Protein AF-A0A2T2W128-F1 (afdb_monomer)

Structure (mmCIF, N/CA/C/O backbone):
data_AF-A0A2T2W128-F1
#
_entry.id   AF-A0A2T2W128-F1
#
loop_
_atom_site.group_PDB
_atom_site.id
_atom_site.type_symbol
_atom_site.label_atom_id
_atom_site.label_alt_id
_atom_site.label_comp_id
_atom_site.label_asym_id
_atom_site.label_entity_id
_atom_site.label_seq_id
_atom_site.pdbx_PDB_ins_code
_atom_site.Cartn_x
_atom_site.Cartn_y
_atom_site.Cartn_z
_atom_site.occupancy
_atom_site.B_iso_or_equiv
_atom_site.auth_seq_id
_atom_site.auth_comp_id
_atom_site.auth_asym_id
_atom_site.auth_atom_id
_atom_site.pdbx_PDB_model_num
ATOM 1 N N . MET A 1 1 ? 18.006 -15.501 -19.217 1.00 51.06 1 MET A N 1
ATOM 2 C CA . MET A 1 1 ? 17.695 -15.258 -17.795 1.00 51.06 1 MET A CA 1
ATOM 3 C C . MET A 1 1 ? 18.508 -14.053 -17.386 1.00 51.06 1 MET A C 1
ATOM 5 O O . MET A 1 1 ? 19.712 -14.116 -17.617 1.00 51.06 1 MET A O 1
ATOM 9 N N . PRO A 1 2 ? 17.885 -12.962 -16.915 1.00 58.72 2 PRO A N 1
ATOM 10 C CA . PRO A 1 2 ? 18.629 -11.776 -16.521 1.00 58.72 2 PRO A CA 1
ATOM 11 C C . PRO A 1 2 ? 19.570 -12.113 -15.367 1.00 58.72 2 PRO A C 1
ATOM 13 O O . PRO A 1 2 ? 19.265 -12.964 -14.526 1.00 58.72 2 PRO A O 1
ATOM 16 N N . THR A 1 3 ? 20.721 -11.467 -15.372 1.00 73.19 3 THR A N 1
ATOM 17 C CA . THR A 1 3 ? 21.753 -11.551 -14.342 1.00 73.19 3 THR A CA 1
ATOM 18 C C . THR A 1 3 ? 21.245 -10.941 -13.026 1.00 73.19 3 THR A C 1
ATOM 20 O O . THR A 1 3 ? 20.420 -10.028 -13.045 1.00 73.19 3 THR A O 1
ATOM 23 N N . SER A 1 4 ? 21.703 -11.427 -11.865 1.00 66.50 4 SER A N 1
ATOM 24 C CA . SER A 1 4 ? 21.279 -10.887 -10.558 1.00 66.50 4 SER A CA 1
ATOM 25 C C . SER A 1 4 ? 21.508 -9.374 -10.434 1.00 66.50 4 SER A C 1
ATOM 27 O O . SER A 1 4 ? 20.706 -8.687 -9.804 1.00 66.50 4 SER A O 1
ATOM 29 N N . ASP A 1 5 ? 22.545 -8.845 -11.089 1.00 68.69 5 ASP A N 1
ATOM 30 C CA . ASP A 1 5 ? 22.841 -7.408 -11.115 1.00 68.69 5 ASP A CA 1
ATOM 31 C C . ASP A 1 5 ? 21.834 -6.619 -11.972 1.00 68.69 5 ASP A C 1
ATOM 33 O O . ASP A 1 5 ? 21.494 -5.481 -11.646 1.00 68.69 5 ASP A O 1
ATOM 37 N N . GLU A 1 6 ? 21.289 -7.231 -13.029 1.00 69.75 6 GLU A N 1
ATOM 38 C CA . GLU A 1 6 ? 20.248 -6.630 -13.877 1.00 69.75 6 GLU A CA 1
ATOM 39 C C . GLU A 1 6 ? 18.905 -6.553 -13.139 1.00 69.75 6 GLU A C 1
ATOM 41 O O . GLU A 1 6 ? 18.190 -5.554 -13.250 1.00 69.75 6 GLU A O 1
ATOM 46 N N . TRP A 1 7 ? 18.585 -7.566 -12.326 1.00 72.06 7 TRP A N 1
ATOM 47 C CA . TRP A 1 7 ? 17.417 -7.542 -11.439 1.00 72.06 7 TRP A CA 1
ATOM 48 C C . TRP A 1 7 ? 17.544 -6.473 -10.355 1.00 72.06 7 TRP A C 1
ATOM 50 O O . TRP A 1 7 ? 16.587 -5.744 -10.107 1.00 72.06 7 TRP A O 1
ATOM 60 N N . LEU A 1 8 ? 18.725 -6.339 -9.745 1.00 70.62 8 LEU A N 1
ATOM 61 C CA . LEU A 1 8 ? 19.002 -5.314 -8.736 1.00 70.62 8 LEU A CA 1
A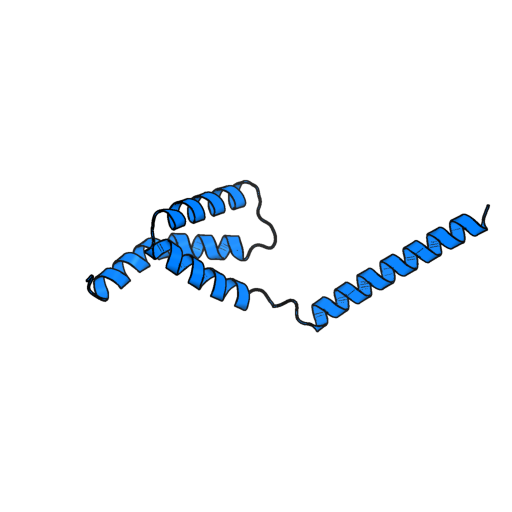TOM 62 C C . LEU A 1 8 ? 18.899 -3.901 -9.318 1.00 70.62 8 LEU A C 1
ATOM 64 O O . LEU A 1 8 ? 18.236 -3.049 -8.730 1.00 70.62 8 LEU A O 1
ATOM 68 N N . GLY A 1 9 ? 19.489 -3.660 -10.492 1.00 76.44 9 GLY A N 1
ATOM 69 C CA . GLY A 1 9 ? 19.368 -2.379 -11.191 1.00 76.44 9 GLY A CA 1
ATOM 70 C C . GLY A 1 9 ? 17.917 -2.037 -11.540 1.00 76.44 9 GLY A C 1
ATOM 71 O O . GL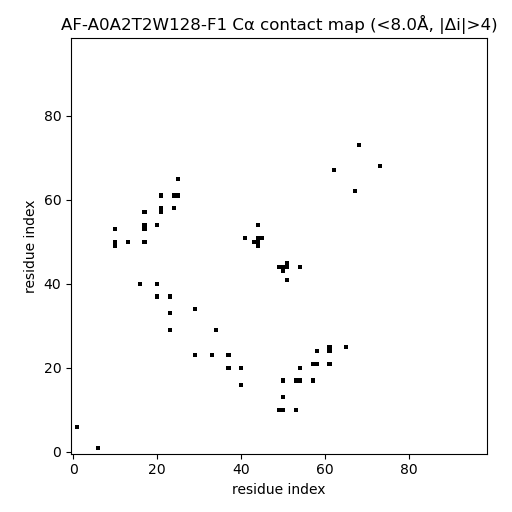Y A 1 9 ? 17.472 -0.912 -11.311 1.00 76.44 9 GLY A O 1
ATOM 72 N N . SER A 1 10 ? 17.157 -3.027 -12.012 1.00 78.00 10 SER A N 1
ATOM 73 C CA . SER A 1 10 ? 15.739 -2.861 -12.354 1.00 78.00 10 SER A CA 1
ATOM 74 C C . SER A 1 10 ? 14.868 -2.624 -11.115 1.00 78.00 10 SER A C 1
ATOM 76 O O . SER A 1 10 ? 13.996 -1.763 -11.131 1.00 78.00 10 SER A O 1
ATOM 78 N N . ALA A 1 11 ? 15.130 -3.315 -10.003 1.00 78.31 11 ALA A N 1
ATOM 79 C CA . ALA A 1 11 ? 14.411 -3.105 -8.747 1.00 78.31 11 ALA A CA 1
ATOM 80 C C . ALA A 1 11 ? 14.703 -1.722 -8.141 1.00 78.31 11 ALA A C 1
ATOM 82 O O . ALA A 1 11 ? 13.806 -1.061 -7.616 1.00 78.31 11 ALA A O 1
ATOM 83 N N . LEU A 1 12 ? 15.948 -1.245 -8.257 1.00 86.69 12 LEU A N 1
ATOM 84 C CA . LEU A 1 12 ? 16.331 0.095 -7.811 1.00 86.69 12 LEU A CA 1
ATOM 85 C C . LEU A 1 12 ? 15.622 1.203 -8.599 1.00 86.69 12 LEU A C 1
ATOM 87 O O . LEU A 1 12 ? 15.356 2.258 -8.020 1.00 86.69 12 LEU A O 1
ATOM 91 N N . ALA A 1 13 ? 15.266 0.967 -9.865 1.00 90.94 13 ALA A N 1
ATOM 92 C CA . ALA A 1 13 ? 14.494 1.920 -10.663 1.00 90.94 13 ALA A CA 1
ATOM 93 C C . ALA A 1 13 ? 13.093 2.175 -10.076 1.00 90.94 13 ALA A C 1
ATOM 95 O O . ALA A 1 13 ? 12.606 3.302 -10.120 1.00 90.94 13 ALA A O 1
ATOM 96 N N . TYR A 1 14 ? 12.481 1.167 -9.446 1.00 94.06 14 TYR A N 1
ATOM 97 C CA . TYR A 1 14 ? 11.165 1.287 -8.807 1.00 94.06 14 TYR A CA 1
ATOM 98 C C . TYR A 1 14 ? 11.212 1.768 -7.357 1.00 94.06 14 TYR A C 1
ATOM 100 O O . TYR A 1 14 ? 10.165 1.954 -6.737 1.00 94.06 14 TYR A O 1
ATOM 108 N N . ARG A 1 15 ? 12.404 1.996 -6.791 1.00 93.06 15 ARG A N 1
ATOM 109 C CA . ARG A 1 15 ? 12.566 2.333 -5.370 1.00 93.06 15 ARG A CA 1
ATOM 110 C C . ARG A 1 15 ? 11.715 3.530 -4.942 1.00 93.06 15 ARG A C 1
ATOM 112 O O . ARG A 1 15 ? 11.130 3.493 -3.863 1.00 93.06 15 ARG A O 1
ATOM 119 N N . SER A 1 16 ? 11.656 4.587 -5.754 1.00 94.31 16 SER A N 1
ATOM 120 C CA . SER A 1 16 ? 10.845 5.772 -5.445 1.00 94.31 16 SER A CA 1
ATOM 121 C C . SER A 1 16 ? 9.353 5.454 -5.445 1.00 94.31 16 SER A C 1
ATOM 123 O O . SER A 1 16 ? 8.661 5.842 -4.511 1.00 94.31 16 SER A O 1
ATOM 125 N N . THR A 1 17 ? 8.883 4.707 -6.445 1.00 96.19 17 THR A N 1
ATOM 126 C CA . THR A 1 17 ? 7.477 4.315 -6.601 1.00 96.19 17 THR A CA 1
ATOM 127 C C . THR A 1 17 ? 7.016 3.424 -5.451 1.00 96.19 17 THR A C 1
ATOM 129 O O . THR A 1 17 ? 5.978 3.678 -4.849 1.00 96.19 17 THR A O 1
ATOM 132 N N . VAL A 1 18 ? 7.820 2.424 -5.084 1.00 95.31 18 VAL A N 1
ATOM 133 C CA . VAL A 1 18 ? 7.522 1.523 -3.960 1.00 95.31 18 VAL A CA 1
ATOM 134 C C . VAL A 1 18 ? 7.523 2.289 -2.635 1.00 95.31 18 VAL A C 1
ATOM 136 O O . VAL A 1 18 ? 6.657 2.081 -1.792 1.00 95.31 18 VAL A O 1
ATOM 139 N N . TYR A 1 19 ? 8.459 3.223 -2.446 1.00 94.62 19 TYR A N 1
ATOM 140 C CA . TYR A 1 19 ? 8.490 4.050 -1.240 1.00 94.62 19 TYR A CA 1
ATOM 141 C C . TYR A 1 19 ? 7.272 4.979 -1.137 1.00 94.62 19 TYR A C 1
ATOM 143 O O . TYR A 1 19 ? 6.698 5.124 -0.058 1.00 94.62 19 TYR A O 1
ATOM 151 N N . GLU A 1 20 ? 6.861 5.586 -2.250 1.00 96.19 20 GLU A N 1
ATOM 152 C CA . GLU A 1 20 ? 5.651 6.407 -2.331 1.00 96.19 20 GLU A CA 1
ATOM 153 C C . GLU A 1 20 ? 4.395 5.581 -2.025 1.00 96.19 20 GLU A C 1
ATOM 155 O O . GLU A 1 20 ? 3.583 5.990 -1.194 1.00 96.19 20 GLU A O 1
ATOM 160 N N . TYR A 1 21 ? 4.285 4.383 -2.605 1.00 96.69 21 TYR A N 1
ATOM 161 C CA . TYR A 1 21 ? 3.215 3.438 -2.298 1.00 96.69 21 TYR A CA 1
ATOM 162 C C . TYR A 1 21 ? 3.135 3.131 -0.800 1.00 96.69 21 TYR A C 1
ATOM 164 O O . TYR A 1 21 ? 2.078 3.304 -0.198 1.00 96.69 21 TYR A O 1
ATOM 172 N N . CYS A 1 22 ? 4.258 2.768 -0.168 1.00 93.06 22 CYS A N 1
ATOM 173 C CA . CYS A 1 22 ? 4.308 2.505 1.271 1.00 93.06 22 CYS A CA 1
ATOM 174 C C . CYS A 1 22 ? 3.818 3.701 2.098 1.00 93.06 22 CYS A C 1
ATOM 176 O O . CYS A 1 22 ? 3.086 3.523 3.070 1.00 93.06 22 CYS A O 1
ATOM 178 N N . GLN A 1 23 ? 4.209 4.927 1.732 1.00 92.88 23 GLN A N 1
ATOM 179 C CA . GLN A 1 23 ? 3.749 6.124 2.440 1.00 92.88 23 GLN A CA 1
ATOM 180 C C . GLN A 1 23 ? 2.242 6.315 2.328 1.00 92.88 23 GLN A C 1
ATOM 182 O O . GLN A 1 23 ? 1.615 6.704 3.309 1.00 92.88 23 GLN A O 1
ATOM 187 N N . LEU A 1 24 ? 1.671 6.069 1.149 1.00 94.88 24 LEU A N 1
ATOM 188 C CA . LEU A 1 24 ? 0.231 6.147 0.931 1.00 94.88 24 LEU A CA 1
ATOM 189 C C . LEU A 1 24 ? -0.493 5.036 1.707 1.00 94.88 24 LEU A C 1
ATOM 191 O O . LEU A 1 24 ? -1.453 5.326 2.412 1.00 94.88 24 LEU A O 1
ATOM 195 N N . ALA A 1 25 ? 0.012 3.801 1.671 1.00 92.06 25 ALA A N 1
ATOM 196 C CA . ALA A 1 25 ? -0.597 2.639 2.324 1.00 92.06 25 ALA A CA 1
ATOM 197 C C . ALA A 1 25 ? -0.560 2.714 3.863 1.00 92.06 25 ALA A C 1
ATOM 199 O O . ALA A 1 25 ? -1.409 2.150 4.552 1.00 92.06 25 ALA A O 1
ATOM 200 N N . LEU A 1 26 ? 0.407 3.445 4.424 1.00 89.12 26 LEU A N 1
ATOM 201 C CA . LEU A 1 26 ? 0.497 3.699 5.863 1.00 89.12 26 LEU A CA 1
ATOM 202 C C . LEU A 1 26 ? -0.405 4.847 6.344 1.00 89.12 26 LEU A C 1
ATOM 204 O O . LEU A 1 26 ? -0.539 5.038 7.555 1.00 89.12 26 LEU A O 1
ATOM 208 N N . ARG A 1 27 ? -1.026 5.626 5.446 1.00 87.94 27 ARG A N 1
ATOM 209 C CA . ARG A 1 27 ? -1.949 6.692 5.859 1.00 87.94 27 ARG A CA 1
ATOM 210 C C . ARG A 1 27 ? -3.266 6.082 6.362 1.00 87.94 27 ARG A C 1
ATOM 212 O O . ARG A 1 27 ? -3.847 5.255 5.669 1.00 87.94 27 ARG A O 1
ATOM 219 N N . PRO A 1 28 ? -3.805 6.538 7.511 1.00 84.31 28 PRO A N 1
ATOM 220 C CA . PRO A 1 28 ? -5.102 6.071 8.018 1.00 84.31 28 PRO A CA 1
ATOM 221 C C . PRO A 1 28 ? -6.280 6.354 7.075 1.00 84.31 28 PRO A C 1
ATOM 223 O O . PRO A 1 28 ? -7.296 5.668 7.110 1.00 84.31 28 PRO A O 1
ATOM 226 N N . SER A 1 29 ? -6.152 7.402 6.263 1.00 86.62 29 SER A N 1
ATOM 227 C CA . SER A 1 29 ? -7.119 7.807 5.250 1.00 86.62 29 SER A CA 1
ATOM 228 C C . SER A 1 29 ? -6.378 8.468 4.096 1.00 86.62 29 SER A C 1
ATOM 230 O O . SER A 1 29 ? -5.427 9.222 4.325 1.00 86.62 29 SER A O 1
ATOM 232 N N . LEU A 1 30 ? -6.843 8.235 2.874 1.00 91.25 30 LEU A N 1
ATOM 233 C CA . LEU A 1 30 ? -6.363 8.934 1.688 1.00 91.25 30 LEU A CA 1
ATOM 234 C C . LEU A 1 30 ? -7.327 10.061 1.321 1.00 91.25 30 LEU A C 1
ATOM 236 O O . LEU A 1 30 ? -8.545 9.894 1.368 1.00 91.25 30 LEU A O 1
ATOM 240 N N . ASP A 1 31 ? -6.764 11.214 0.973 1.00 93.50 31 ASP A N 1
ATOM 241 C CA . ASP A 1 31 ? -7.482 12.251 0.245 1.00 93.50 31 ASP A CA 1
ATOM 242 C C . ASP A 1 31 ? -7.599 11.861 -1.237 1.00 93.50 31 ASP A C 1
ATOM 244 O O . ASP A 1 31 ? -7.007 10.880 -1.689 1.00 93.50 31 ASP A O 1
ATOM 248 N N . GLN A 1 32 ? -8.377 12.628 -2.003 1.00 95.44 32 GLN A N 1
ATOM 249 C CA . GLN A 1 32 ? -8.632 12.324 -3.413 1.00 95.44 32 GLN A CA 1
ATOM 250 C C . GLN A 1 32 ? -7.331 12.191 -4.220 1.00 95.44 32 GLN A C 1
ATOM 252 O O . GLN A 1 32 ? -7.162 11.228 -4.960 1.00 95.44 32 GLN A O 1
ATOM 257 N N . VAL A 1 33 ? -6.389 13.115 -4.016 1.00 96.44 33 VAL A N 1
ATOM 258 C CA . VAL A 1 33 ? -5.094 13.117 -4.710 1.00 96.44 33 VAL A CA 1
ATOM 259 C C . VAL A 1 33 ? -4.264 11.889 -4.327 1.00 96.44 33 VAL A C 1
ATOM 261 O O . VAL A 1 33 ? -3.679 11.245 -5.194 1.00 96.44 33 VAL A O 1
ATOM 264 N N . GLY A 1 34 ? -4.225 11.524 -3.042 1.00 96.56 34 GLY A N 1
ATOM 265 C CA . GLY A 1 34 ? -3.528 10.325 -2.585 1.00 96.56 34 GLY A CA 1
ATOM 266 C C . GLY A 1 34 ? -4.142 9.031 -3.123 1.00 96.56 34 GLY A C 1
ATOM 267 O O . GLY A 1 34 ? -3.406 8.112 -3.476 1.00 96.56 34 GLY A O 1
ATOM 268 N N . ALA A 1 35 ? -5.472 8.965 -3.219 1.00 96.12 35 ALA A N 1
ATOM 269 C CA . ALA A 1 35 ? -6.181 7.816 -3.776 1.00 96.12 35 ALA A CA 1
ATOM 270 C C . ALA A 1 35 ? -5.938 7.667 -5.286 1.00 96.12 35 ALA A C 1
ATOM 272 O O . ALA A 1 35 ? -5.643 6.566 -5.750 1.00 96.12 35 ALA A O 1
ATOM 273 N N . GLU A 1 36 ? -5.996 8.768 -6.041 1.00 97.94 36 GLU A N 1
ATOM 274 C CA . GLU A 1 36 ? -5.664 8.792 -7.471 1.00 97.94 36 GLU A CA 1
ATOM 275 C C . GLU A 1 36 ? -4.223 8.340 -7.703 1.00 97.94 36 GLU A C 1
ATOM 277 O O . GLU A 1 36 ? -3.978 7.431 -8.496 1.00 97.94 36 GLU A O 1
ATOM 282 N N . ARG A 1 37 ? -3.277 8.893 -6.934 1.00 97.50 37 ARG A N 1
ATOM 283 C CA . ARG A 1 37 ? -1.862 8.540 -7.049 1.00 97.50 37 ARG A CA 1
ATOM 284 C C . ARG A 1 37 ? -1.594 7.070 -6.735 1.00 97.50 37 ARG A C 1
ATOM 286 O O . ARG A 1 37 ? -0.829 6.417 -7.440 1.00 97.50 37 ARG A O 1
ATOM 293 N N . MET A 1 38 ? -2.233 6.527 -5.700 1.00 96.88 38 MET A N 1
ATOM 294 C CA . MET A 1 38 ? -2.157 5.096 -5.402 1.00 96.88 38 MET A CA 1
ATOM 295 C C . MET A 1 38 ? -2.731 4.255 -6.550 1.00 96.88 38 MET A C 1
ATOM 297 O O . MET A 1 38 ? -2.133 3.246 -6.920 1.00 96.88 38 MET A O 1
ATOM 301 N N . GLY A 1 39 ? -3.840 4.692 -7.153 1.00 97.00 39 GLY A N 1
ATOM 302 C CA . GLY A 1 39 ? -4.430 4.051 -8.328 1.00 97.00 39 GLY A CA 1
ATOM 303 C C . GLY A 1 39 ? -3.480 4.002 -9.527 1.00 97.00 39 GLY A C 1
ATOM 304 O O . GLY A 1 39 ? -3.338 2.947 -10.142 1.00 97.00 39 GLY A O 1
ATOM 305 N N . GLU A 1 40 ? -2.776 5.098 -9.821 1.00 97.81 40 GLU A N 1
ATOM 306 C CA . GLU A 1 40 ? -1.764 5.149 -10.887 1.00 97.81 40 GLU A CA 1
ATOM 307 C C . GLU A 1 40 ? -0.633 4.138 -10.657 1.00 97.81 40 GLU A C 1
ATOM 309 O O . GLU A 1 40 ? -0.247 3.417 -11.578 1.00 97.81 40 GLU A O 1
ATOM 314 N N . ILE A 1 41 ? -0.123 4.056 -9.423 1.00 97.50 41 ILE A N 1
ATOM 315 C CA . ILE A 1 41 ? 0.949 3.118 -9.063 1.00 97.50 41 ILE A CA 1
ATOM 316 C C . ILE A 1 41 ? 0.485 1.669 -9.259 1.00 97.50 41 ILE A C 1
ATOM 318 O O . ILE A 1 41 ? 1.207 0.866 -9.852 1.00 97.50 41 ILE A O 1
ATOM 322 N N . LEU A 1 42 ? -0.726 1.334 -8.806 1.00 96.75 42 LEU A N 1
ATOM 323 C CA . LEU A 1 42 ? -1.291 -0.009 -8.958 1.00 96.75 42 LEU A CA 1
ATOM 324 C C . LEU A 1 42 ? -1.571 -0.355 -10.427 1.00 96.75 42 LEU A C 1
ATOM 326 O O . LEU A 1 42 ? -1.337 -1.484 -10.857 1.00 96.75 42 LEU A O 1
ATOM 330 N N . GLN A 1 43 ? -2.021 0.616 -11.223 1.00 97.62 43 GLN A N 1
ATOM 331 C CA . GLN A 1 43 ? -2.211 0.428 -12.659 1.00 97.62 43 GLN A CA 1
ATOM 332 C C . GLN A 1 43 ? -0.878 0.167 -13.372 1.00 97.62 43 GLN A C 1
ATOM 334 O O . GLN A 1 43 ? -0.817 -0.686 -14.258 1.00 97.62 43 GLN A O 1
ATOM 339 N N . GLN A 1 44 ? 0.189 0.864 -12.975 1.00 96.12 44 GLN A N 1
ATOM 340 C CA . GLN A 1 44 ? 1.532 0.608 -13.487 1.00 96.12 44 GLN A CA 1
ATOM 341 C C . GLN A 1 44 ? 2.015 -0.796 -13.095 1.00 96.12 44 GLN A C 1
ATOM 343 O O . GLN A 1 44 ? 2.497 -1.543 -13.946 1.00 96.12 44 GLN A O 1
ATOM 348 N N . ALA A 1 45 ? 1.830 -1.186 -11.831 1.00 95.44 45 ALA A N 1
ATOM 349 C CA . ALA A 1 45 ? 2.200 -2.507 -11.331 1.00 95.44 45 ALA A CA 1
ATOM 350 C C . ALA A 1 45 ? 1.514 -3.640 -12.114 1.00 95.44 45 ALA A C 1
ATOM 352 O O . ALA A 1 45 ? 2.164 -4.619 -12.470 1.00 95.44 45 ALA A O 1
ATOM 353 N N . ALA A 1 46 ? 0.243 -3.471 -12.492 1.0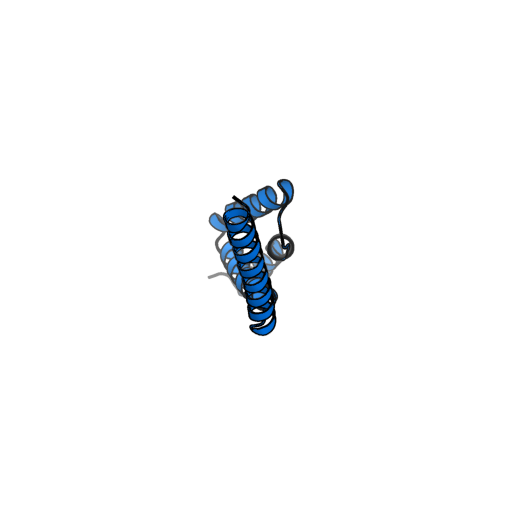0 93.62 46 ALA A N 1
ATOM 354 C CA . ALA A 1 46 ? -0.486 -4.453 -13.296 1.00 93.62 46 ALA A CA 1
ATOM 355 C C . ALA A 1 46 ? 0.141 -4.711 -14.683 1.00 93.62 46 ALA A C 1
ATOM 357 O O . ALA A 1 46 ? -0.018 -5.798 -15.240 1.00 93.62 46 ALA A O 1
ATOM 358 N N . ALA A 1 47 ? 0.847 -3.727 -15.249 1.00 94.44 47 ALA A N 1
ATOM 359 C CA . ALA A 1 47 ? 1.543 -3.853 -16.529 1.00 94.44 47 ALA A CA 1
ATOM 360 C C . ALA A 1 47 ? 3.010 -4.304 -16.383 1.00 94.44 47 ALA A C 1
ATOM 362 O O . ALA A 1 47 ? 3.611 -4.759 -17.358 1.00 94.44 47 ALA A O 1
ATOM 363 N N . GLU A 1 48 ? 3.591 -4.188 -15.186 1.00 94.31 48 GLU A N 1
ATOM 364 C CA . GLU A 1 48 ? 5.024 -4.343 -14.935 1.00 94.31 48 GLU A CA 1
ATOM 365 C C . GLU A 1 48 ? 5.288 -5.397 -13.837 1.00 94.31 48 GLU A C 1
ATOM 367 O O . GLU A 1 48 ? 5.257 -5.082 -12.645 1.00 94.31 48 GLU A O 1
ATOM 372 N N . PRO A 1 49 ? 5.613 -6.657 -14.202 1.00 92.06 49 PRO A N 1
ATOM 373 C CA . PRO A 1 49 ? 5.677 -7.774 -13.251 1.00 92.06 49 PRO A CA 1
ATOM 374 C C . PRO A 1 49 ? 6.650 -7.591 -12.079 1.00 92.06 49 PRO A C 1
ATOM 376 O O . PRO A 1 49 ? 6.370 -8.038 -10.969 1.00 92.06 49 PRO A O 1
ATOM 379 N N . LEU A 1 50 ? 7.797 -6.939 -12.309 1.00 92.56 50 LEU A N 1
ATOM 380 C CA . LEU A 1 50 ? 8.769 -6.667 -11.244 1.00 92.56 50 LEU A CA 1
ATOM 381 C C . LEU A 1 50 ? 8.227 -5.639 -10.245 1.00 92.56 50 LEU A C 1
ATOM 383 O O . LEU A 1 50 ? 8.407 -5.811 -9.044 1.00 92.56 50 LEU A O 1
ATOM 387 N N . LEU A 1 51 ? 7.544 -4.598 -10.725 1.00 93.44 51 LEU A N 1
ATOM 388 C CA . LEU A 1 51 ? 6.911 -3.621 -9.848 1.00 93.44 51 LEU A CA 1
ATOM 389 C C . LEU A 1 51 ? 5.788 -4.276 -9.037 1.00 93.44 51 LEU A C 1
ATOM 391 O O . LEU A 1 51 ? 5.734 -4.055 -7.833 1.00 93.44 51 LEU A O 1
ATOM 395 N N . ASN A 1 52 ? 4.965 -5.132 -9.653 1.00 95.25 52 ASN A N 1
ATOM 396 C CA . ASN A 1 52 ? 3.925 -5.875 -8.935 1.00 95.25 52 ASN A CA 1
ATOM 397 C C . ASN A 1 52 ? 4.495 -6.684 -7.768 1.00 95.25 52 ASN A C 1
ATOM 399 O O . ASN A 1 52 ? 4.026 -6.551 -6.645 1.00 95.25 52 ASN A O 1
ATOM 403 N N . LEU A 1 53 ? 5.560 -7.452 -8.018 1.00 94.19 53 LEU A N 1
ATOM 404 C CA . LEU A 1 53 ? 6.226 -8.232 -6.975 1.00 94.19 53 LEU A CA 1
ATOM 405 C C . LEU A 1 53 ? 6.724 -7.345 -5.822 1.00 94.19 53 LEU A C 1
ATOM 407 O O . LEU A 1 53 ? 6.583 -7.695 -4.656 1.00 94.19 53 LEU A O 1
ATOM 411 N N . LEU A 1 54 ? 7.320 -6.1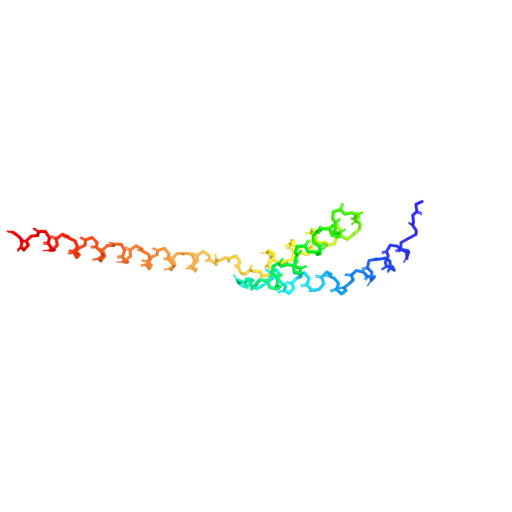92 -6.135 1.00 94.94 54 LEU A N 1
ATOM 412 C CA . LEU A 1 54 ? 7.822 -5.272 -5.111 1.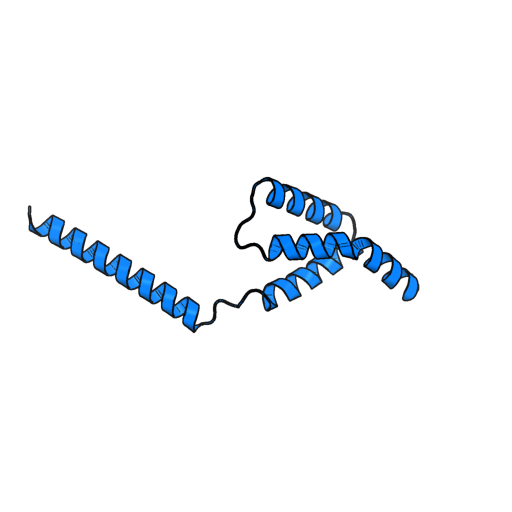00 94.94 54 LEU A CA 1
ATOM 413 C C . LEU A 1 54 ? 6.691 -4.634 -4.293 1.00 94.94 54 LEU A C 1
ATOM 415 O O . LEU A 1 54 ? 6.884 -4.373 -3.106 1.00 94.94 54 LEU A O 1
ATOM 419 N N . ILE A 1 55 ? 5.534 -4.386 -4.911 1.00 96.12 55 ILE A N 1
ATOM 420 C CA . ILE A 1 55 ? 4.332 -3.900 -4.228 1.00 96.12 55 ILE A CA 1
ATOM 421 C C . ILE A 1 55 ? 3.761 -4.985 -3.305 1.00 96.12 55 ILE A C 1
ATOM 423 O O . ILE A 1 55 ? 3.469 -4.680 -2.152 1.00 96.12 55 ILE A O 1
ATOM 427 N N . ASP A 1 56 ? 3.715 -6.248 -3.738 1.00 94.75 56 ASP A N 1
ATOM 428 C CA . ASP A 1 56 ? 3.275 -7.370 -2.892 1.00 94.75 56 ASP A CA 1
ATOM 429 C C . ASP A 1 56 ? 4.160 -7.514 -1.630 1.00 94.75 56 ASP A C 1
ATOM 431 O O . ASP A 1 56 ? 3.673 -7.688 -0.508 1.00 94.75 56 ASP A O 1
ATOM 435 N N . GLU A 1 57 ? 5.482 -7.382 -1.781 1.00 93.25 57 GLU A N 1
ATOM 436 C CA . GLU A 1 57 ? 6.421 -7.395 -0.648 1.00 93.25 57 GLU A CA 1
ATOM 437 C C . GLU A 1 57 ? 6.255 -6.167 0.263 1.00 93.25 57 GLU A C 1
ATOM 439 O O . GLU A 1 57 ? 6.348 -6.266 1.496 1.00 93.25 57 GLU A O 1
ATOM 444 N N . ALA A 1 58 ? 5.989 -5.001 -0.330 1.00 91.88 58 ALA A N 1
ATOM 445 C CA . ALA A 1 58 ? 5.683 -3.780 0.402 1.00 91.88 58 ALA A CA 1
ATOM 446 C C . ALA A 1 58 ? 4.395 -3.922 1.222 1.00 91.88 58 ALA A C 1
ATOM 448 O O . ALA A 1 58 ? 4.398 -3.547 2.394 1.00 91.88 58 ALA A O 1
ATOM 449 N N . ASP A 1 59 ? 3.342 -4.529 0.675 1.00 91.81 59 ASP A N 1
ATOM 450 C CA . ASP A 1 59 ? 2.104 -4.827 1.399 1.00 91.81 59 ASP A CA 1
ATOM 451 C C . ASP A 1 59 ? 2.361 -5.732 2.602 1.00 91.81 59 ASP A C 1
ATOM 453 O O . ASP A 1 59 ? 1.908 -5.442 3.712 1.00 91.81 59 ASP A O 1
ATOM 457 N N . GLY A 1 60 ? 3.167 -6.783 2.429 1.00 86.69 60 GLY A N 1
ATOM 458 C CA . GLY A 1 60 ? 3.579 -7.649 3.533 1.00 86.69 60 GLY A CA 1
ATOM 459 C C . GLY A 1 60 ? 4.320 -6.895 4.645 1.00 86.69 60 GLY A C 1
ATOM 460 O O . GLY A 1 60 ? 4.159 -7.201 5.830 1.00 86.69 60 GLY A O 1
ATOM 461 N N . LEU A 1 61 ? 5.126 -5.887 4.300 1.00 86.69 61 LEU A N 1
ATOM 462 C CA . LEU A 1 61 ? 5.781 -5.007 5.271 1.00 86.69 61 LEU A CA 1
ATOM 463 C C . LEU A 1 61 ? 4.797 -4.037 5.930 1.00 86.69 61 LEU A C 1
ATOM 465 O O . LEU A 1 61 ? 4.801 -3.930 7.155 1.00 86.69 61 LEU A O 1
ATOM 469 N N . VAL A 1 62 ? 3.953 -3.362 5.151 1.00 86.00 62 VAL A N 1
ATOM 470 C CA . VAL A 1 62 ? 2.949 -2.411 5.645 1.00 86.00 62 VAL A CA 1
ATOM 471 C C . VAL A 1 62 ? 1.985 -3.104 6.603 1.00 86.00 62 VAL A C 1
ATOM 473 O O . VAL A 1 62 ? 1.741 -2.576 7.682 1.00 86.00 62 VAL A O 1
ATOM 476 N N . ALA A 1 63 ? 1.524 -4.312 6.283 1.00 82.19 63 ALA A N 1
ATOM 477 C CA . ALA A 1 63 ? 0.656 -5.103 7.152 1.00 82.19 63 ALA A CA 1
ATOM 478 C C . ALA A 1 63 ? 1.319 -5.476 8.491 1.00 82.19 63 ALA A C 1
ATOM 480 O O . ALA A 1 63 ? 0.642 -5.534 9.513 1.00 82.19 63 ALA A O 1
ATOM 481 N N . ARG A 1 64 ? 2.642 -5.703 8.512 1.00 79.56 64 ARG A N 1
ATOM 482 C CA . ARG A 1 64 ? 3.409 -5.938 9.753 1.00 79.56 64 ARG A CA 1
ATOM 483 C C . ARG A 1 64 ? 3.661 -4.660 10.556 1.00 79.56 64 ARG A C 1
ATOM 485 O O . ARG A 1 64 ? 3.838 -4.735 11.769 1.00 79.56 64 ARG A O 1
ATOM 492 N N . LEU A 1 65 ? 3.775 -3.520 9.873 1.00 73.75 65 LEU A N 1
ATOM 493 C CA . LEU A 1 65 ? 4.095 -2.217 10.467 1.00 73.75 65 LEU A CA 1
ATOM 494 C C . LEU A 1 65 ? 2.861 -1.472 10.958 1.00 73.75 65 LEU A C 1
ATOM 496 O O . LEU A 1 65 ? 2.949 -0.736 11.942 1.00 73.75 65 LEU A O 1
ATOM 500 N N . GLN A 1 66 ? 1.718 -1.656 10.297 1.00 68.50 66 GLN A N 1
ATOM 501 C CA . GLN A 1 66 ? 0.453 -1.302 10.904 1.00 68.50 66 GLN A CA 1
ATOM 502 C C . GLN A 1 66 ? 0.367 -2.115 12.192 1.00 68.50 66 GLN A C 1
ATOM 504 O O . GLN A 1 66 ? 0.540 -3.336 12.149 1.00 68.50 66 GLN A O 1
ATOM 509 N N . PRO A 1 67 ? 0.163 -1.471 13.353 1.00 58.34 67 PRO A N 1
ATOM 510 C CA . PRO A 1 67 ? -0.107 -2.224 14.552 1.00 58.34 67 PRO A CA 1
ATOM 511 C C . PRO A 1 67 ? -1.337 -3.055 14.216 1.00 58.34 67 PRO A C 1
ATOM 513 O O . PRO A 1 67 ? -2.418 -2.487 14.051 1.00 58.34 67 PRO A O 1
ATOM 516 N N . CYS A 1 68 ? -1.176 -4.381 14.084 1.00 53.88 68 CYS A N 1
ATOM 517 C CA . CYS A 1 68 ? -2.267 -5.318 14.310 1.00 53.88 68 CYS A CA 1
ATOM 518 C C . CYS A 1 68 ? -2.955 -4.735 15.527 1.00 53.88 68 CYS A C 1
ATOM 520 O O . CYS A 1 68 ? -2.273 -4.654 16.553 1.00 53.88 68 CYS A O 1
ATOM 522 N N . LEU A 1 69 ? -4.162 -4.166 15.379 1.00 56.28 69 LEU A N 1
ATOM 523 C CA . LEU A 1 69 ? -4.840 -3.469 16.469 1.00 56.28 69 LEU A CA 1
ATOM 524 C C . LEU A 1 69 ? -4.677 -4.392 17.660 1.00 56.28 69 LEU A C 1
ATOM 526 O O . LEU A 1 69 ? -5.204 -5.506 17.602 1.00 56.28 69 LEU A O 1
ATOM 530 N N . CYS A 1 70 ? -3.808 -4.033 18.619 1.00 60.53 70 CYS A N 1
ATOM 531 C CA . CYS A 1 70 ? -3.359 -5.066 19.544 1.00 60.53 70 CYS A CA 1
ATOM 532 C C . CYS A 1 70 ? -4.625 -5.583 20.218 1.00 60.53 70 CYS A C 1
ATOM 534 O O . CYS A 1 70 ? -5.578 -4.812 20.355 1.00 60.53 70 CYS A O 1
ATOM 536 N N . GLU A 1 71 ? -4.716 -6.865 20.561 1.00 65.25 71 GLU A N 1
ATOM 537 C CA . GLU A 1 71 ? -5.996 -7.403 21.044 1.00 65.25 71 GLU A CA 1
ATOM 538 C C . GLU A 1 71 ? -6.574 -6.551 22.188 1.00 65.25 71 GLU A C 1
ATOM 540 O O . GLU A 1 71 ? -7.780 -6.342 22.267 1.00 65.25 71 GLU A O 1
ATOM 545 N N . GLN A 1 72 ? -5.705 -5.922 22.988 1.00 71.12 72 GLN A N 1
ATOM 546 C CA . GLN A 1 72 ? -6.067 -4.878 23.948 1.00 71.12 72 GLN A CA 1
ATOM 547 C C . GLN A 1 72 ? -6.741 -3.638 23.334 1.00 71.12 72 GLN A C 1
ATOM 549 O O . GLN A 1 72 ? -7.750 -3.186 23.866 1.00 71.12 72 GLN A O 1
ATOM 554 N N . HIS A 1 73 ? -6.222 -3.072 22.245 1.00 69.31 73 HIS A N 1
ATOM 555 C CA . HIS A 1 73 ? -6.830 -1.944 21.536 1.00 69.31 73 HIS A CA 1
ATOM 556 C C . HIS A 1 73 ? -8.184 -2.320 20.918 1.00 69.31 73 HIS A C 1
ATOM 558 O O . HIS A 1 73 ? -9.140 -1.553 21.039 1.00 69.31 73 HIS A O 1
ATOM 564 N N . LEU A 1 74 ? -8.306 -3.515 20.325 1.00 75.94 74 LEU A N 1
ATOM 565 C CA . LEU A 1 74 ? -9.595 -4.029 19.839 1.00 75.94 74 LEU A CA 1
ATOM 566 C C . LEU A 1 74 ? -10.596 -4.202 20.980 1.00 75.94 74 LEU A C 1
ATOM 568 O O . LEU A 1 74 ? -11.725 -3.722 20.884 1.00 75.94 74 LEU A O 1
ATOM 572 N N . HIS A 1 75 ? -10.177 -4.820 22.085 1.00 79.75 75 HIS A N 1
ATOM 573 C CA . HIS A 1 75 ? -11.020 -4.990 23.263 1.00 79.75 75 HIS A CA 1
ATOM 574 C C . HIS A 1 75 ? -11.456 -3.653 23.863 1.00 79.75 75 HIS A C 1
ATOM 576 O O . HIS A 1 75 ? -12.626 -3.498 24.207 1.00 79.75 75 HIS A O 1
ATOM 582 N N . GLN A 1 76 ? -10.563 -2.665 23.943 1.00 80.25 76 GLN A N 1
ATOM 583 C CA . GLN A 1 76 ? -10.909 -1.327 24.426 1.00 80.25 76 GLN A CA 1
ATOM 584 C C . GLN A 1 76 ? -11.953 -0.647 23.535 1.00 80.25 76 GLN A C 1
ATOM 586 O O . GLN A 1 76 ? -12.901 -0.050 24.049 1.00 80.25 76 GLN A O 1
ATOM 591 N N . GLN A 1 77 ? -11.821 -0.751 22.210 1.00 82.69 77 GLN A N 1
ATOM 592 C CA . GLN A 1 77 ? -12.804 -0.181 21.284 1.00 82.69 77 GLN A CA 1
ATOM 593 C C . GLN A 1 77 ? -14.147 -0.919 21.352 1.00 82.69 77 GLN A C 1
ATOM 595 O O . GLN A 1 77 ? -15.193 -0.273 21.390 1.00 82.69 77 GLN A O 1
ATOM 600 N N . GLN A 1 78 ? -14.140 -2.249 21.468 1.00 87.12 78 GLN A N 1
ATOM 601 C CA . GLN A 1 78 ? -15.362 -3.035 21.666 1.00 87.12 78 GLN A CA 1
ATOM 602 C C . GLN A 1 78 ? -16.070 -2.687 22.980 1.00 87.12 78 GLN A C 1
ATOM 604 O O . GLN A 1 78 ? -17.290 -2.538 22.988 1.00 87.12 78 GLN A O 1
ATOM 609 N N . GLN A 1 79 ? -15.331 -2.509 24.079 1.00 90.69 79 GLN A N 1
ATOM 610 C CA . GLN A 1 79 ? -15.912 -2.089 25.358 1.00 90.69 79 GLN A CA 1
ATOM 611 C C . GLN A 1 79 ? -16.519 -0.685 25.277 1.00 90.69 79 GLN A C 1
ATOM 613 O O . GLN A 1 79 ? -17.618 -0.464 25.784 1.00 90.69 79 GLN A O 1
ATOM 618 N N . ARG A 1 80 ? -15.847 0.252 24.597 1.00 88.75 80 ARG A N 1
ATOM 619 C CA . ARG A 1 80 ? -16.379 1.601 24.353 1.00 88.75 80 ARG A CA 1
ATOM 620 C C . ARG A 1 80 ? -17.675 1.571 23.546 1.00 88.75 80 ARG A C 1
ATOM 622 O O . ARG A 1 80 ? -18.644 2.215 23.937 1.00 88.75 80 ARG A O 1
ATOM 629 N N . LEU A 1 81 ? -17.705 0.797 22.462 1.00 88.50 81 LEU A N 1
ATOM 630 C CA . LEU A 1 81 ? -18.904 0.587 21.648 1.00 88.50 81 LEU A CA 1
ATOM 631 C C . LEU A 1 81 ? -20.041 -0.031 22.461 1.00 88.50 81 LEU A C 1
ATOM 633 O O . LEU A 1 81 ? -21.166 0.456 22.399 1.00 88.50 81 LEU A O 1
ATOM 637 N N . ARG A 1 82 ? -19.745 -1.061 23.260 1.00 92.31 82 ARG A N 1
ATOM 638 C CA . ARG A 1 82 ? -20.729 -1.714 24.129 1.00 92.31 82 ARG A CA 1
ATOM 639 C C . ARG A 1 82 ? -21.354 -0.721 25.106 1.00 92.31 82 ARG A C 1
ATOM 641 O O . ARG A 1 82 ? -22.572 -0.620 25.153 1.00 92.31 82 ARG A O 1
ATOM 648 N N . GLY A 1 83 ? -20.530 0.069 25.795 1.00 91.69 83 GLY A N 1
ATOM 649 C CA . GLY A 1 83 ? -21.017 1.093 26.720 1.00 91.69 83 GLY A CA 1
ATOM 650 C C . GLY A 1 83 ? -21.874 2.164 26.039 1.00 91.69 83 GLY A C 1
ATOM 651 O O . GLY A 1 83 ? -22.879 2.590 26.601 1.00 91.69 83 GLY A O 1
ATOM 652 N N . ALA A 1 84 ? -21.520 2.574 24.818 1.00 89.12 84 ALA A N 1
ATOM 653 C CA . ALA A 1 84 ? -22.314 3.534 24.052 1.00 89.12 84 ALA A CA 1
ATOM 654 C C . ALA A 1 84 ? -23.684 2.965 23.640 1.00 89.12 84 ALA A C 1
ATOM 656 O O . ALA A 1 84 ? -24.689 3.667 23.743 1.00 89.12 84 ALA A O 1
ATOM 657 N N . ILE A 1 85 ? -23.731 1.699 23.212 1.00 89.31 85 ILE A N 1
ATOM 658 C CA . ILE A 1 85 ? -24.977 0.997 22.867 1.00 89.31 85 ILE A CA 1
ATOM 659 C C . ILE A 1 85 ? -25.869 0.850 24.102 1.00 89.31 85 ILE A C 1
ATOM 661 O O . ILE A 1 85 ? -27.045 1.199 24.044 1.00 89.31 85 ILE A O 1
ATOM 665 N N . A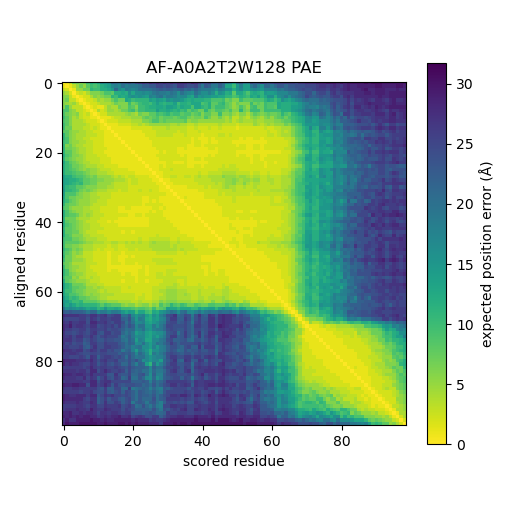SP A 1 86 ? -25.308 0.402 25.226 1.00 90.81 86 ASP A N 1
ATOM 666 C CA . ASP A 1 86 ? -26.063 0.223 26.468 1.00 90.81 86 ASP A CA 1
ATOM 667 C C . ASP A 1 86 ? -26.652 1.562 26.953 1.00 90.81 86 ASP A C 1
ATOM 669 O O . ASP A 1 86 ? -27.822 1.634 27.327 1.00 90.81 86 ASP A O 1
ATOM 673 N N . ALA A 1 87 ? -25.878 2.651 26.882 1.00 88.31 87 ALA A N 1
ATOM 674 C CA . ALA A 1 87 ? -26.356 3.989 27.232 1.00 88.31 87 ALA A CA 1
ATOM 675 C C . ALA A 1 87 ? -27.472 4.487 26.295 1.00 88.31 87 ALA A C 1
ATOM 677 O O . ALA A 1 87 ? -28.437 5.098 26.758 1.00 88.31 87 ALA A O 1
ATOM 678 N N . LEU A 1 88 ? -27.362 4.219 24.990 1.00 89.94 88 LEU A N 1
ATOM 679 C CA . LEU A 1 88 ? -28.411 4.520 24.011 1.00 89.94 88 LEU A CA 1
ATOM 680 C C . LEU A 1 88 ? -29.703 3.763 24.329 1.00 89.94 88 LEU A C 1
ATOM 682 O O . LEU A 1 88 ? -30.762 4.381 24.392 1.00 89.94 88 LEU A O 1
ATOM 686 N N . TRP A 1 89 ? -29.611 2.464 24.613 1.00 82.75 89 TRP A N 1
ATOM 687 C CA . TRP A 1 89 ? -30.772 1.649 24.970 1.00 82.75 89 TRP A CA 1
ATOM 688 C C . TRP A 1 89 ? -31.439 2.091 26.271 1.00 82.75 89 TRP A C 1
ATOM 690 O O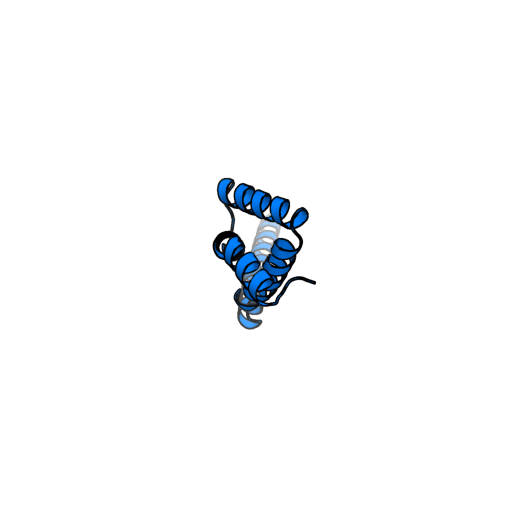 . TRP A 1 89 ? -32.666 2.148 26.334 1.00 82.75 89 TRP A O 1
ATOM 700 N N . VAL A 1 90 ? -30.669 2.450 27.305 1.00 83.31 90 VAL A N 1
ATOM 701 C CA . VAL A 1 90 ? -31.245 3.001 28.544 1.00 83.31 90 VAL A CA 1
ATOM 702 C C . VAL A 1 90 ? -31.971 4.317 28.267 1.00 83.31 90 VAL A C 1
ATOM 704 O O . VAL A 1 90 ? -33.080 4.514 28.763 1.00 83.31 90 VAL A O 1
ATOM 707 N N . ASN A 1 91 ? -31.387 5.201 27.457 1.00 82.38 91 ASN A N 1
ATOM 708 C CA . ASN A 1 91 ? -32.027 6.464 27.094 1.00 82.38 91 ASN A CA 1
ATOM 709 C C . ASN A 1 91 ? -33.325 6.251 26.304 1.00 82.38 91 ASN A C 1
ATOM 711 O O . ASN A 1 91 ? -34.315 6.927 26.581 1.00 82.38 91 ASN A O 1
ATOM 715 N N . GLU A 1 92 ? -33.355 5.300 25.370 1.00 80.25 92 GLU A N 1
ATOM 716 C CA . GLU A 1 92 ? -34.576 4.936 24.642 1.00 80.25 92 GLU A CA 1
ATOM 717 C C . GLU A 1 92 ? -35.651 4.366 25.576 1.00 80.25 92 GLU A C 1
ATOM 719 O O . GLU A 1 92 ? -36.801 4.803 25.524 1.00 80.25 92 GLU A O 1
ATOM 724 N N . LEU A 1 93 ? -35.279 3.458 26.486 1.00 76.62 93 LEU A N 1
ATOM 725 C CA . LEU A 1 93 ? -36.199 2.878 27.469 1.00 76.62 93 LEU A CA 1
ATOM 726 C C . LEU A 1 93 ? -36.793 3.944 28.399 1.00 76.62 93 LEU A C 1
ATOM 728 O O . LEU A 1 93 ? -38.007 3.979 28.612 1.00 76.62 93 LEU A O 1
ATOM 732 N N . LEU A 1 94 ? -35.964 4.853 28.917 1.00 76.50 94 LEU A N 1
ATOM 733 C CA . LEU A 1 94 ? -36.426 5.973 29.739 1.00 76.50 94 LEU A CA 1
ATOM 734 C C . LEU A 1 94 ? -37.346 6.910 28.950 1.00 76.50 94 LEU A C 1
ATOM 736 O O . LEU A 1 94 ? -38.381 7.320 29.472 1.00 76.50 94 LEU A O 1
ATOM 740 N N . ALA A 1 95 ? -37.026 7.200 27.687 1.00 74.00 95 ALA A N 1
ATOM 741 C CA . ALA A 1 95 ? -37.878 8.012 26.822 1.00 74.00 95 ALA A CA 1
ATOM 742 C C . ALA A 1 95 ? -39.246 7.356 26.555 1.00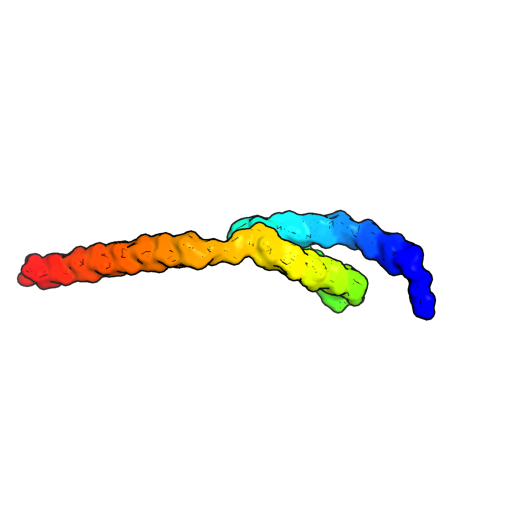 74.00 95 ALA A C 1
ATOM 744 O O . ALA A 1 95 ? -40.244 8.063 26.413 1.00 74.00 95 ALA A O 1
ATOM 745 N N . THR A 1 96 ? -39.320 6.021 26.523 1.00 74.88 96 THR A N 1
ATOM 746 C CA . THR A 1 96 ? -40.593 5.292 26.401 1.00 74.88 96 THR A CA 1
ATOM 747 C C . THR A 1 96 ? -41.394 5.197 27.702 1.00 74.88 96 THR A C 1
ATOM 749 O O . THR A 1 96 ? -42.616 5.160 27.629 1.00 74.88 96 THR A O 1
ATOM 752 N N . CYS A 1 97 ? -40.753 5.212 28.876 1.00 62.97 97 CYS A N 1
ATOM 753 C CA . CYS A 1 97 ? -41.433 5.160 30.182 1.00 62.97 97 CYS A CA 1
ATOM 754 C C . CYS A 1 97 ? -42.025 6.505 30.643 1.00 62.97 97 CYS A C 1
ATOM 756 O O . CYS A 1 97 ? -42.788 6.536 31.605 1.00 62.97 97 CYS A O 1
ATOM 758 N N . VAL A 1 98 ? -41.652 7.618 30.001 1.00 59.47 98 VAL A N 1
ATOM 759 C CA . VAL A 1 98 ? -42.157 8.975 30.302 1.00 59.47 98 VAL A CA 1
ATOM 760 C C . VAL A 1 98 ? -43.365 9.351 29.413 1.00 59.47 98 VAL A C 1
ATOM 762 O O . VAL A 1 98 ? -43.851 10.480 29.465 1.00 59.47 98 VAL A O 1
ATOM 765 N N . ARG A 1 99 ? -43.883 8.412 28.609 1.00 48.69 99 ARG A N 1
ATOM 766 C CA . ARG A 1 99 ? -45.165 8.534 27.890 1.00 48.69 99 ARG A CA 1
ATOM 767 C C . ARG A 1 99 ? -46.281 7.811 28.628 1.00 48.69 99 ARG A C 1
ATOM 769 O O . ARG A 1 99 ? -47.413 8.337 28.574 1.00 48.69 99 ARG A O 1
#

Solvent-accessible surface area (backbone atoms only — not comparable to full-atom values): 5704 Å² total; per-residue (Å²): 130,84,51,74,67,55,53,52,55,56,53,59,70,43,47,64,60,51,51,52,47,51,59,58,71,68,42,97,68,72,53,72,68,54,47,52,53,50,50,53,53,53,56,50,22,77,76,32,70,70,52,34,54,50,45,57,54,44,48,59,48,48,63,68,67,44,74,66,66,45,70,66,55,49,49,52,52,50,52,52,51,49,53,52,50,53,52,50,51,51,52,51,52,53,61,60,72,78,109

Sequence (99 aa):
MPTSDEWLGSALAYRSTVYEYCQLALRPSLDQVGAERMGEILQQAAAEPLLNLLIDEADGLVARLQPCLCEQHLHQQQQRLRGAIDALWVNELLATCVR

Mean predicted aligned error: 12.25 Å

pLDDT: mean 84.64, std 12.44, range [48.69, 97.94]

Secondary structure (DSSP, 8-state):
---HHHHHHHHHHTHHHHHHHHHHHTSSS--HHHHHHHHHHHHHHHH-HHHHHHHHHHHHHHHHHS----HHHHHHHHHHHHHHHHHHHHHHHHHHHT-

Foldseek 3Di:
DDDPVRLVVVLVV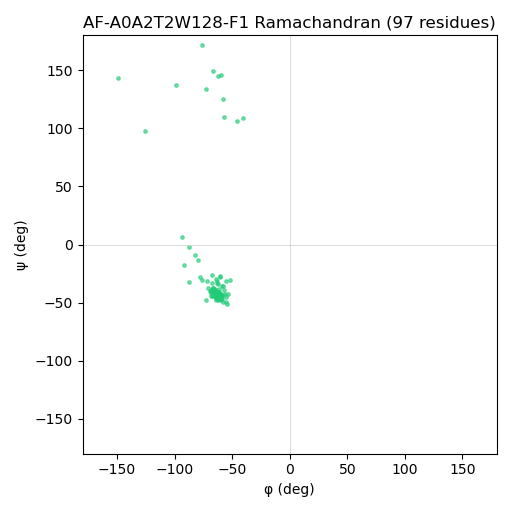CVVLLVLLLVLLLDPDDDPVSVVSNVVQVVVCVVPVSSVVSNVVSVVVSVVVPPPCPVVNVVVVVVVVVVVVVVVVVVVVVVVVVD

Radius of gyration: 22.86 Å; Cα contacts (8 Å, |Δi|>4): 33; chains: 1; bounding box: 68×28×48 Å